Protein AF-0000000069286896 (afdb_homodimer)

Structure (mmCIF, N/CA/C/O backbone):
data_AF-0000000069286896-model_v1
#
loop_
_entity.id
_entity.type
_entity.pdbx_description
1 polymer 'RIIa domain-containing protein'
#
loop_
_atom_site.group_PDB
_atom_site.id
_atom_site.type_symbol
_atom_site.label_atom_id
_atom_site.label_alt_id
_atom_site.label_comp_id
_atom_site.label_asym_id
_atom_site.label_entity_id
_atom_site.label_seq_id
_atom_site.pdbx_PDB_ins_code
_atom_site.Cartn_x
_atom_site.Cartn_y
_atom_site.Cartn_z
_atom_site.occupancy
_atom_site.B_iso_or_equiv
_atom_site.auth_seq_id
_atom_site.auth_comp_id
_atom_site.auth_asym_id
_atom_site.auth_atom_id
_atom_site.pdbx_PDB_model_num
ATOM 1 N N . PRO A 1 1 ? 6.59 33.031 19.5 1 61.72 1 PRO A N 1
ATOM 2 C CA . PRO A 1 1 ? 5.75 32.25 18.562 1 61.72 1 PRO A CA 1
ATOM 3 C C . PRO A 1 1 ? 5.57 30.812 18.984 1 61.72 1 PRO A C 1
ATOM 5 O O . PRO A 1 1 ? 4.52 30.219 18.75 1 61.72 1 PRO A O 1
ATOM 8 N N . ALA A 1 2 ? 6.594 30.438 19.672 1 78.06 2 ALA A N 1
ATOM 9 C CA . ALA A 1 2 ? 6.57 29.062 20.188 1 78.06 2 ALA A CA 1
ATOM 10 C C . ALA A 1 2 ? 5.434 28.875 21.188 1 78.06 2 ALA A C 1
ATOM 12 O O . ALA A 1 2 ? 4.832 27.797 21.25 1 78.06 2 ALA A O 1
ATOM 13 N N . GLU A 1 3 ? 5.195 29.906 22.016 1 72 3 GLU A N 1
ATOM 14 C CA . GLU A 1 3 ? 4.113 29.844 23 1 72 3 GLU A CA 1
ATOM 15 C C . GLU A 1 3 ? 2.762 29.656 22.312 1 72 3 GLU A C 1
ATOM 17 O O . GLU A 1 3 ? 1.897 28.938 22.828 1 72 3 GLU A O 1
ATOM 22 N N . LEU A 1 4 ? 2.564 30.234 21.141 1 69.38 4 LEU A N 1
ATOM 23 C CA . LEU A 1 4 ? 1.341 30.094 20.359 1 69.38 4 LEU A CA 1
ATOM 24 C C . LEU A 1 4 ? 1.19 28.656 19.844 1 69.38 4 LEU A C 1
ATOM 26 O O . LEU A 1 4 ? 0.096 28.094 19.891 1 69.38 4 LEU A O 1
ATOM 30 N N . LEU A 1 5 ? 2.258 28.125 19.406 1 67 5 LEU A N 1
ATOM 31 C CA . LEU A 1 5 ? 2.246 26.719 18.969 1 67 5 LEU A CA 1
ATOM 32 C C . LEU A 1 5 ? 1.934 25.797 20.125 1 67 5 LEU A C 1
ATOM 34 O O . LEU A 1 5 ? 1.171 24.828 19.969 1 67 5 LEU A O 1
ATOM 38 N N . GLN A 1 6 ? 2.592 26.047 21.203 1 66.62 6 GLN A N 1
ATOM 39 C CA . GLN A 1 6 ? 2.326 25.297 22.422 1 66.62 6 GLN A CA 1
ATOM 40 C C . GLN A 1 6 ? 0.877 25.469 22.875 1 66.62 6 GLN A C 1
ATOM 42 O O . GLN A 1 6 ? 0.251 24.516 23.344 1 66.62 6 GLN A O 1
ATOM 47 N N . GLY A 1 7 ? 0.462 26.641 22.75 1 63.78 7 GLY A N 1
ATOM 48 C CA . GLY A 1 7 ? -0.925 26.938 23.078 1 63.78 7 GLY A CA 1
ATOM 49 C C . GLY A 1 7 ? -1.912 26.203 22.172 1 63.78 7 GLY A C 1
ATOM 50 O O . GLY A 1 7 ? -2.912 25.672 22.656 1 63.78 7 GLY A O 1
ATOM 51 N N . LEU A 1 8 ? -1.683 26.141 20.891 1 68.31 8 LEU A N 1
ATOM 52 C CA . LEU A 1 8 ? -2.51 25.438 19.922 1 68.31 8 LEU A CA 1
ATOM 53 C C . LEU A 1 8 ? -2.492 23.922 20.188 1 68.31 8 LEU A C 1
ATOM 55 O O . LEU A 1 8 ? -3.525 23.266 20.094 1 68.31 8 LEU A O 1
ATOM 59 N N . THR A 1 9 ? -1.324 23.484 20.531 1 67.94 9 THR A N 1
ATOM 60 C CA . THR A 1 9 ? -1.195 22.078 20.875 1 67.94 9 THR A CA 1
ATOM 61 C C . THR A 1 9 ? -1.904 21.766 22.188 1 67.94 9 THR A C 1
ATOM 63 O O . THR A 1 9 ? -2.518 20.703 22.344 1 67.94 9 THR A O 1
ATOM 66 N N . MET A 1 10 ? -1.695 22.719 23.062 1 68.56 10 MET A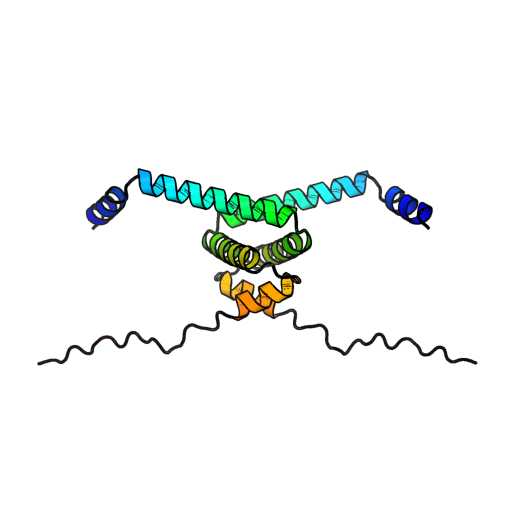 N 1
ATOM 67 C CA . MET A 1 10 ? -2.412 22.641 24.328 1 68.56 10 MET A CA 1
ATOM 68 C C . MET A 1 10 ? -3.91 22.844 24.125 1 68.56 10 MET A C 1
ATOM 70 O O . MET A 1 10 ? -4.723 22.312 24.875 1 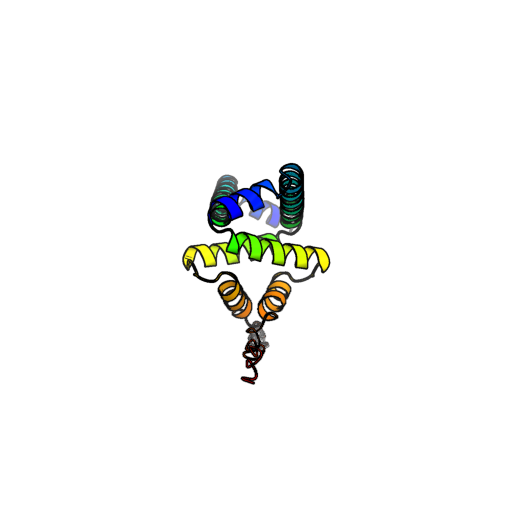68.56 10 MET A O 1
ATOM 74 N N . LEU A 1 11 ? -4.172 23.547 23.109 1 67 11 LEU A N 1
ATOM 75 C CA . LEU A 1 11 ? -5.582 23.75 22.812 1 67 11 LEU A CA 1
ATOM 76 C C . LEU A 1 11 ? -6.18 22.531 22.109 1 67 11 LEU A C 1
ATOM 78 O O . LEU A 1 11 ? -7.398 22.344 22.125 1 67 11 LEU A O 1
ATOM 82 N N . LYS A 1 12 ? -5.387 21.75 21.531 1 71.88 12 LYS A N 1
ATOM 83 C CA . LYS A 1 12 ? -5.98 20.5 21.078 1 71.88 12 LYS A CA 1
ATOM 84 C C . LYS A 1 12 ? -6.254 19.578 22.266 1 71.88 12 LYS A C 1
ATOM 86 O O . LYS A 1 12 ? -5.367 19.312 23.078 1 71.88 12 LYS A O 1
ATOM 91 N N . ASP A 1 13 ? -7.418 19.312 22.625 1 80.75 13 ASP A N 1
ATOM 92 C CA . ASP A 1 13 ? -7.867 18.422 23.688 1 80.75 13 ASP A CA 1
ATOM 93 C C . ASP A 1 13 ? -7.188 17.047 23.578 1 80.75 13 ASP A C 1
ATOM 95 O O . ASP A 1 13 ? -7.348 16.359 22.562 1 80.75 13 ASP A O 1
ATOM 99 N N . PRO A 1 14 ? -6.176 16.891 24.422 1 84.88 14 PRO A N 1
ATOM 100 C CA . PRO A 1 14 ? -5.512 15.586 24.422 1 84.88 14 PRO A CA 1
ATOM 101 C C . PRO A 1 14 ? -6.484 14.43 24.203 1 84.88 14 PRO A C 1
ATOM 103 O O . PRO A 1 14 ? -6.125 13.43 23.578 1 84.88 14 PRO A O 1
ATOM 106 N N . GLU A 1 15 ? -7.625 14.633 24.688 1 86.81 15 GLU A N 1
ATOM 107 C CA . GLU A 1 15 ? -8.648 13.602 24.5 1 86.81 15 GLU A CA 1
ATOM 108 C C . GLU A 1 15 ? -9.008 13.43 23.031 1 86.81 15 GLU A C 1
ATOM 110 O O . GLU A 1 15 ? -9.156 12.312 22.547 1 86.81 15 GLU A O 1
ATOM 115 N N . GLN A 1 16 ? -9.148 14.586 22.391 1 87.75 16 GLN A N 1
ATOM 116 C CA . GLN A 1 16 ? -9.484 14.547 20.969 1 87.75 16 GLN A CA 1
ATOM 117 C C . GLN A 1 16 ? -8.367 13.898 20.156 1 87.75 16 GLN A C 1
ATOM 119 O O . GLN A 1 16 ? -8.633 13.109 19.234 1 87.75 16 GLN A O 1
ATOM 124 N N . GLN A 1 17 ? -7.168 14.227 20.516 1 88.81 17 GLN A N 1
ATOM 125 C CA . GLN A 1 17 ? -6.02 13.641 19.828 1 88.81 17 GLN A CA 1
ATOM 126 C C . GLN A 1 17 ? -5.984 12.133 20 1 88.81 17 GLN A C 1
ATOM 128 O O . GLN A 1 17 ? -5.695 11.391 19.062 1 88.81 17 GLN A O 1
ATOM 133 N N . GLU A 1 18 ? -6.219 11.734 21.219 1 89.25 18 GLU A N 1
ATOM 134 C CA . GLU A 1 18 ? -6.266 10.305 21.5 1 89.25 18 GLU A CA 1
ATOM 135 C C . GLU A 1 18 ? -7.34 9.609 20.656 1 89.25 18 GLU A C 1
ATOM 137 O O . GLU A 1 18 ? -7.121 8.516 20.141 1 89.25 18 GLU A O 1
ATOM 142 N N . LYS A 1 19 ? -8.469 10.172 20.531 1 91.88 19 LYS A N 1
ATOM 143 C CA . LYS A 1 19 ? -9.562 9.625 19.734 1 91.88 19 LYS A CA 1
ATOM 144 C C . LYS A 1 19 ? -9.164 9.516 18.266 1 91.88 19 LYS A C 1
ATOM 146 O O . LYS A 1 19 ? -9.477 8.523 17.594 1 91.88 19 LYS A O 1
ATOM 151 N N . LEU A 1 20 ? -8.484 10.516 17.766 1 90.25 20 LEU A N 1
ATOM 152 C CA . LEU A 1 20 ? -8.039 10.508 16.391 1 90.25 20 LEU A CA 1
ATOM 153 C C . LEU A 1 20 ? -7.059 9.367 16.141 1 90.25 20 LEU A C 1
ATOM 155 O O . LEU A 1 20 ? -7.148 8.672 15.125 1 90.25 20 LEU A O 1
ATOM 159 N N . GLU A 1 21 ? -6.227 9.172 17.062 1 90.06 21 GLU A N 1
ATOM 160 C CA . GLU A 1 21 ? -5.234 8.102 16.953 1 90.06 21 GLU A CA 1
ATOM 161 C C . GLU A 1 21 ? -5.895 6.73 16.984 1 90.06 21 GLU A C 1
ATOM 163 O O . GLU A 1 21 ? -5.5 5.836 16.234 1 90.06 21 GLU A O 1
ATOM 168 N N . LEU A 1 22 ? -6.863 6.57 17.781 1 93.88 22 LEU A N 1
ATOM 169 C CA . LEU A 1 22 ? -7.613 5.32 17.859 1 93.88 22 LEU A CA 1
ATOM 170 C C . LEU A 1 22 ? -8.328 5.047 16.531 1 93.88 22 LEU A C 1
ATOM 172 O O . LEU A 1 22 ? -8.328 3.914 16.047 1 93.88 22 LEU A O 1
ATOM 176 N N . ARG A 1 23 ? -8.953 6.031 15.945 1 93.38 23 ARG A N 1
ATOM 177 C CA . ARG A 1 23 ? -9.633 5.898 14.664 1 93.38 23 ARG A CA 1
ATOM 178 C C . ARG A 1 23 ? -8.656 5.516 13.562 1 93.38 23 ARG A C 1
ATOM 180 O O . ARG A 1 23 ? -8.945 4.641 12.742 1 93.38 23 ARG A O 1
ATOM 187 N N . GLU A 1 24 ? -7.52 6.105 13.516 1 93.12 24 GLU A N 1
ATOM 188 C CA . GLU A 1 24 ? -6.492 5.781 12.539 1 93.12 24 GLU A CA 1
ATOM 189 C C . GLU A 1 24 ? -6.043 4.328 12.664 1 93.12 24 GLU A C 1
ATOM 191 O O . GLU A 1 24 ? -5.879 3.629 11.664 1 93.12 24 GLU A O 1
ATOM 196 N N . GLU A 1 25 ? -5.887 3.875 13.891 1 94.12 25 GLU A N 1
ATOM 197 C CA . GLU A 1 25 ? -5.488 2.494 14.148 1 94.12 25 GLU A CA 1
ATOM 198 C C . GLU A 1 25 ? -6.566 1.516 13.695 1 94.12 25 GLU A C 1
ATOM 200 O O . GLU A 1 25 ? -6.262 0.455 13.148 1 94.12 25 GLU A O 1
ATOM 205 N N . GLU A 1 26 ? -7.801 1.848 13.969 1 94.94 26 GLU A N 1
ATOM 206 C CA . GLU A 1 26 ? -8.922 1.03 13.523 1 94.94 26 GLU A CA 1
ATOM 207 C C . GLU A 1 26 ? -8.945 0.911 12 1 94.94 26 GLU A C 1
ATOM 209 O O . GLU A 1 26 ? -9.156 -0.179 11.461 1 94.94 26 GLU A O 1
ATOM 214 N N . LEU A 1 27 ? -8.758 2.029 11.383 1 94.81 27 LEU A N 1
ATOM 215 C CA . LEU A 1 27 ? -8.719 2.061 9.93 1 94.81 27 LEU A CA 1
ATOM 216 C C . LEU A 1 27 ? -7.57 1.215 9.391 1 94.81 27 LEU A C 1
ATOM 218 O O . LEU A 1 27 ? -7.746 0.446 8.445 1 94.81 27 LEU A O 1
ATOM 222 N N . ARG A 1 28 ? -6.406 1.334 9.984 1 94.19 28 ARG A N 1
ATOM 223 C CA . ARG A 1 28 ? -5.246 0.538 9.594 1 94.19 28 ARG A CA 1
ATOM 224 C C . ARG A 1 28 ? -5.535 -0.953 9.734 1 94.19 28 ARG A C 1
ATOM 226 O O . ARG A 1 28 ? -5.137 -1.751 8.883 1 94.19 28 ARG A O 1
ATOM 233 N N . GLN A 1 29 ? -6.176 -1.371 10.773 1 95.56 29 GLN A N 1
ATOM 234 C CA . GLN A 1 29 ? -6.547 -2.768 10.984 1 95.56 29 GLN A CA 1
ATOM 235 C C . GLN A 1 29 ? -7.512 -3.244 9.906 1 95.56 29 GLN A C 1
ATOM 237 O O . GLN A 1 29 ? -7.414 -4.379 9.43 1 95.56 29 GLN A O 1
ATOM 242 N N . GLU A 1 30 ? -8.461 -2.428 9.594 1 95.94 30 GLU A N 1
ATOM 243 C CA . GLU A 1 30 ? -9.383 -2.758 8.508 1 95.94 30 GLU A CA 1
ATOM 244 C C . GLU A 1 30 ? -8.641 -2.992 7.199 1 95.94 30 GLU A C 1
ATOM 246 O O . GLU A 1 30 ? -8.922 -3.959 6.484 1 95.94 30 GLU A O 1
ATOM 251 N N . HIS A 1 31 ? -7.656 -2.111 6.855 1 96.12 31 HIS A N 1
ATOM 252 C CA . HIS A 1 31 ? -6.832 -2.25 5.66 1 96.12 31 HIS A CA 1
ATOM 253 C C . HIS A 1 31 ? -6.059 -3.562 5.676 1 96.12 31 HIS A C 1
ATOM 255 O O . HIS A 1 31 ? -6.059 -4.297 4.684 1 96.12 31 HIS A O 1
ATOM 261 N N . THR A 1 32 ? -5.457 -3.891 6.809 1 95.38 32 THR A N 1
ATOM 262 C CA . THR A 1 32 ? -4.66 -5.102 6.941 1 95.38 32 THR A CA 1
ATOM 263 C C . THR A 1 32 ? -5.52 -6.344 6.734 1 95.38 32 THR A C 1
ATOM 265 O O . THR A 1 32 ? -5.145 -7.25 5.988 1 95.38 32 THR A O 1
ATOM 268 N N . THR A 1 33 ? -6.691 -6.383 7.363 1 96.56 33 THR A N 1
ATOM 269 C CA . THR A 1 33 ? -7.617 -7.504 7.223 1 96.56 33 THR A CA 1
ATOM 270 C C . THR A 1 33 ? -8.062 -7.656 5.77 1 96.56 33 THR A C 1
ATOM 272 O O . THR A 1 33 ? -8.109 -8.766 5.242 1 96.56 33 THR A O 1
ATOM 275 N N . TYR A 1 34 ? -8.383 -6.594 5.16 1 96.62 34 TYR A N 1
ATOM 276 C CA . TYR A 1 34 ? -8.812 -6.613 3.768 1 96.62 34 TYR A CA 1
ATOM 277 C C . TYR A 1 34 ? -7.707 -7.16 2.865 1 96.62 34 TYR A C 1
ATOM 279 O O . TYR A 1 34 ? -7.969 -7.988 1.989 1 96.62 34 TYR A O 1
ATOM 287 N N . LEU A 1 35 ? -6.477 -6.742 3.049 1 95.56 35 LEU A N 1
ATOM 288 C CA . LEU A 1 35 ? -5.34 -7.195 2.256 1 95.56 35 LEU A CA 1
ATOM 289 C C . LEU A 1 35 ? -5.121 -8.695 2.418 1 95.56 35 LEU A C 1
ATOM 291 O O . LEU A 1 35 ? -4.773 -9.383 1.457 1 95.56 35 LEU A O 1
ATOM 295 N N . GLU A 1 36 ? -5.355 -9.195 3.639 1 94.69 36 GLU A N 1
ATOM 296 C CA . GLU A 1 36 ? -5.223 -10.625 3.898 1 94.69 36 GLU A CA 1
ATOM 297 C C . GLU A 1 36 ? -6.25 -11.43 3.107 1 94.69 36 GLU A C 1
ATOM 299 O O . GLU A 1 36 ? -5.973 -12.555 2.688 1 94.69 36 GLU A O 1
ATOM 304 N N . GLN A 1 37 ? -7.387 -10.883 2.863 1 95.31 37 GLN A N 1
ATOM 305 C CA . GLN A 1 37 ? -8.477 -11.555 2.172 1 95.31 37 GLN A CA 1
ATOM 306 C C . GLN A 1 37 ? -8.359 -11.391 0.659 1 95.31 37 GLN A C 1
ATOM 308 O O . GLN A 1 37 ? -9.008 -12.109 -0.104 1 95.31 37 GLN A O 1
ATOM 313 N N . HIS A 1 38 ? -7.59 -10.547 0.185 1 95.38 38 HIS A N 1
ATOM 314 C CA . HIS A 1 38 ? -7.426 -10.219 -1.227 1 95.38 38 HIS A CA 1
ATOM 315 C C . HIS A 1 38 ? -5.957 -10.273 -1.64 1 95.38 38 HIS A C 1
ATOM 317 O O . HIS A 1 38 ? -5.305 -9.242 -1.775 1 95.38 38 HIS A O 1
ATOM 323 N N . PRO A 1 39 ? -5.457 -11.469 -1.905 1 94.75 39 PRO A N 1
ATOM 324 C CA . PRO A 1 39 ? -4.039 -11.664 -2.207 1 94.75 39 PRO A CA 1
ATOM 325 C C . PRO A 1 39 ? -3.598 -10.922 -3.467 1 94.75 39 PRO A C 1
ATOM 327 O O . PRO A 1 39 ? -2.438 -10.516 -3.574 1 94.75 39 PRO A O 1
ATOM 330 N N . GLU A 1 40 ? -4.473 -10.773 -4.375 1 94.12 40 GLU A N 1
ATOM 331 C CA . GLU A 1 40 ? -4.125 -10.023 -5.574 1 94.12 40 GLU A CA 1
ATOM 332 C C . GLU A 1 40 ? -3.764 -8.578 -5.234 1 94.12 40 GLU A C 1
ATOM 334 O O . GLU A 1 40 ? -2.768 -8.047 -5.73 1 94.12 40 GLU A O 1
ATOM 339 N N . LEU A 1 41 ? -4.551 -8.023 -4.465 1 97.06 41 LEU A N 1
ATOM 340 C CA . LEU A 1 41 ? -4.297 -6.652 -4.039 1 97.06 41 LEU A CA 1
ATOM 341 C C . LEU A 1 41 ? -3.035 -6.57 -3.182 1 97.06 41 LEU A C 1
ATOM 343 O O . LEU A 1 41 ? -2.225 -5.656 -3.348 1 97.06 41 LEU A O 1
ATOM 347 N N . ARG A 1 42 ? -2.896 -7.449 -2.273 1 95.75 42 ARG A N 1
ATOM 348 C CA . ARG A 1 42 ? -1.692 -7.523 -1.451 1 95.75 42 ARG A CA 1
ATOM 349 C C . ARG A 1 42 ? -0.443 -7.633 -2.318 1 95.75 42 ARG A C 1
ATOM 351 O O . ARG A 1 42 ? 0.572 -6.992 -2.037 1 95.75 42 ARG A O 1
ATOM 358 N N . GLN A 1 43 ? -0.53 -8.477 -3.348 1 95.06 43 GLN A N 1
ATOM 359 C CA . GLN A 1 43 ? 0.583 -8.641 -4.273 1 95.06 43 GLN A CA 1
ATOM 360 C C . GLN A 1 43 ? 0.882 -7.344 -5.012 1 95.06 43 GLN A C 1
ATOM 362 O O . GLN A 1 43 ? 2.043 -6.949 -5.141 1 95.06 43 GLN A O 1
ATOM 367 N N . VAL A 1 44 ? -0.098 -6.613 -5.477 1 95.56 44 VAL A N 1
ATOM 368 C CA . VAL A 1 44 ? 0.045 -5.344 -6.18 1 95.56 44 VAL A CA 1
ATOM 369 C C . VAL A 1 44 ? 0.761 -4.336 -5.281 1 95.56 44 VAL A C 1
ATOM 371 O O . VAL A 1 44 ? 1.72 -3.686 -5.703 1 95.56 44 VAL A O 1
ATOM 374 N N . LEU A 1 45 ? 0.33 -4.223 -4.035 1 97.25 45 LEU A N 1
ATOM 375 C CA . LEU A 1 45 ? 0.917 -3.277 -3.094 1 97.25 45 LEU A CA 1
ATOM 376 C C . LEU A 1 45 ? 2.35 -3.672 -2.75 1 97.25 45 LEU A C 1
ATOM 378 O O . LEU A 1 45 ? 3.227 -2.812 -2.645 1 97.25 45 LEU A O 1
ATOM 382 N N . ASN A 1 46 ? 2.561 -5 -2.572 1 95.69 46 ASN A N 1
ATOM 383 C CA . ASN A 1 46 ? 3.914 -5.469 -2.297 1 95.69 46 ASN A CA 1
ATOM 384 C C . ASN A 1 46 ? 4.859 -5.168 -3.455 1 95.69 46 ASN A C 1
ATOM 386 O O . ASN A 1 46 ? 5.98 -4.703 -3.24 1 95.69 46 ASN A O 1
ATOM 390 N N . ASP A 1 47 ? 4.434 -5.426 -4.668 1 95.44 47 ASP A N 1
ATOM 391 C CA . ASP A 1 47 ? 5.23 -5.129 -5.855 1 95.44 47 ASP A CA 1
ATOM 392 C C . ASP A 1 47 ? 5.527 -3.633 -5.953 1 95.44 47 ASP A C 1
ATOM 394 O O . ASP A 1 47 ? 6.668 -3.236 -6.207 1 95.44 47 ASP A O 1
ATOM 398 N N . PHE A 1 48 ? 4.605 -2.785 -5.734 1 96.62 48 PHE A N 1
ATOM 399 C CA . PHE A 1 48 ? 4.777 -1.337 -5.711 1 96.62 48 PHE A CA 1
ATOM 400 C C . PHE A 1 48 ? 5.797 -0.932 -4.652 1 96.62 48 PHE A C 1
ATOM 402 O O . PHE A 1 48 ? 6.742 -0.194 -4.941 1 96.62 48 PHE A O 1
ATOM 409 N N . MET A 1 49 ? 5.633 -1.39 -3.389 1 97.81 49 MET A N 1
ATOM 410 C CA . MET A 1 49 ? 6.535 -1.072 -2.287 1 97.81 49 MET A CA 1
ATOM 411 C C . MET A 1 49 ? 7.961 -1.513 -2.605 1 97.81 49 MET A C 1
ATOM 413 O O . MET A 1 49 ? 8.922 -0.821 -2.26 1 97.81 49 MET A O 1
ATOM 417 N N . SER A 1 50 ? 8.062 -2.742 -3.268 1 96.69 50 SER A N 1
ATOM 418 C CA . SER A 1 50 ? 9.375 -3.205 -3.699 1 96.69 50 SER A CA 1
ATOM 419 C C . SER A 1 50 ? 10.023 -2.215 -4.664 1 96.69 50 SER A C 1
ATOM 421 O O . SER A 1 50 ? 11.219 -1.917 -4.547 1 96.69 50 SER A O 1
ATOM 423 N N . SER A 1 51 ? 9.281 -1.667 -5.559 1 97.25 51 SER A N 1
ATOM 424 C CA . SER A 1 51 ? 9.781 -0.67 -6.5 1 97.25 51 SER A CA 1
ATOM 425 C C . SER A 1 51 ? 10.156 0.626 -5.785 1 97.25 51 SER A C 1
ATOM 427 O O . SER A 1 51 ? 11.188 1.229 -6.078 1 97.25 51 SER A O 1
ATOM 429 N N . VAL A 1 52 ? 9.398 1.082 -4.844 1 97.75 52 VAL A N 1
ATOM 430 C CA . VAL A 1 52 ? 9.664 2.277 -4.047 1 97.75 52 VAL A CA 1
ATOM 431 C C . VAL A 1 52 ? 10.977 2.111 -3.289 1 97.75 52 VAL A C 1
ATOM 433 O O . VAL A 1 52 ? 11.812 3.023 -3.27 1 97.75 52 VAL A O 1
ATOM 436 N N . LEU A 1 53 ? 11.164 0.953 -2.689 1 96.88 53 LEU A N 1
ATOM 437 C CA . LEU A 1 53 ? 12.359 0.683 -1.904 1 96.88 53 LEU A CA 1
ATOM 438 C C . LEU A 1 53 ? 13.602 0.656 -2.795 1 96.88 53 LEU A C 1
ATOM 440 O O . LEU A 1 53 ? 14.695 1.024 -2.359 1 96.88 53 LEU A O 1
ATOM 444 N N . LEU A 1 54 ? 13.398 0.239 -4.02 1 96.81 54 LEU A N 1
ATOM 445 C CA . LEU A 1 54 ? 14.492 0.18 -4.98 1 96.81 54 LEU A CA 1
ATOM 446 C C . LEU A 1 54 ? 14.867 1.577 -5.469 1 96.81 54 LEU A C 1
ATOM 448 O O . LEU A 1 54 ? 16.047 1.877 -5.676 1 96.81 54 LEU A O 1
ATOM 452 N N . HIS A 1 55 ? 13.922 2.391 -5.656 1 96.19 55 HIS A N 1
ATOM 453 C CA . HIS A 1 55 ? 14.117 3.678 -6.312 1 96.19 55 HIS A CA 1
ATOM 454 C C . HIS A 1 55 ? 14.133 4.816 -5.297 1 96.19 55 HIS A C 1
ATOM 456 O O . HIS A 1 55 ? 14.648 5.898 -5.582 1 96.19 55 HIS A O 1
ATOM 462 N N . ARG A 1 56 ? 13.578 4.66 -4.211 1 95.69 56 ARG A N 1
ATOM 463 C CA . ARG A 1 56 ? 13.484 5.652 -3.148 1 95.69 56 ARG A CA 1
ATOM 464 C C . ARG A 1 56 ? 13.055 7.008 -3.703 1 95.69 56 ARG A C 1
ATOM 466 O O . ARG A 1 56 ? 13.781 7.996 -3.574 1 95.69 56 ARG A O 1
ATOM 473 N N . PRO A 1 57 ? 11.883 7.133 -4.16 1 94.19 57 PRO A N 1
ATOM 474 C CA . PRO A 1 57 ? 11.398 8.383 -4.758 1 94.19 57 PRO A CA 1
ATOM 475 C C . PRO A 1 57 ? 11.125 9.469 -3.715 1 94.19 57 PRO A C 1
ATOM 477 O O . PRO A 1 57 ? 10.734 9.156 -2.586 1 94.19 57 PRO A O 1
ATOM 480 N N . GLU A 1 58 ? 11.273 10.75 -4.164 1 94.25 58 GLU A N 1
ATOM 481 C CA . GLU A 1 58 ? 11.008 11.883 -3.291 1 94.25 58 GLU A CA 1
ATOM 482 C C . GLU A 1 58 ? 9.508 12.117 -3.131 1 94.25 58 GLU A C 1
ATOM 484 O O . GLU A 1 58 ? 9.039 12.453 -2.041 1 94.25 58 GLU A O 1
ATOM 489 N N . GLN A 1 59 ? 8.75 11.945 -4.184 1 95 59 GLN A N 1
ATOM 490 C CA . GLN A 1 59 ? 7.309 12.148 -4.18 1 95 59 GLN A CA 1
ATOM 491 C C . GLN A 1 59 ? 6.566 10.836 -4.418 1 95 59 GLN A C 1
ATOM 493 O O . GLN A 1 59 ? 6.477 10.367 -5.559 1 95 59 GLN A O 1
ATOM 498 N N . ALA A 1 60 ? 5.992 10.398 -3.393 1 95.25 60 ALA A N 1
ATOM 499 C CA . ALA A 1 60 ? 5.402 9.062 -3.387 1 95.25 60 ALA A CA 1
ATOM 500 C C . ALA A 1 60 ? 4.219 8.984 -4.348 1 95.25 60 ALA A C 1
ATOM 502 O O . ALA A 1 60 ? 4.082 8.008 -5.09 1 95.25 60 ALA A O 1
ATOM 503 N N . PHE A 1 61 ? 3.441 9.992 -4.344 1 94.62 61 PHE A N 1
ATOM 504 C CA . PHE A 1 61 ? 2.25 9.969 -5.184 1 94.62 61 PHE A CA 1
ATOM 505 C C . PHE A 1 61 ? 2.629 9.992 -6.66 1 94.62 61 PHE A C 1
ATOM 507 O O . PHE A 1 61 ? 2.072 9.227 -7.457 1 94.62 61 PHE A O 1
ATOM 514 N N . ASP A 1 62 ? 3.523 10.859 -6.961 1 94.5 62 ASP A N 1
ATOM 515 C CA . ASP A 1 62 ? 3.992 10.93 -8.344 1 94.5 62 ASP A CA 1
ATOM 516 C C . ASP A 1 62 ? 4.629 9.609 -8.773 1 94.5 62 ASP A C 1
ATOM 518 O O . ASP A 1 62 ? 4.453 9.18 -9.914 1 94.5 62 ASP A O 1
ATOM 522 N N . PHE A 1 63 ? 5.352 9.062 -7.934 1 95.88 63 PHE A N 1
ATOM 523 C CA . PHE A 1 63 ? 5.969 7.777 -8.227 1 95.88 63 PHE A CA 1
ATOM 524 C C . PHE A 1 63 ? 4.906 6.711 -8.469 1 95.88 63 PHE A C 1
ATOM 526 O O . PHE A 1 63 ? 5.008 5.926 -9.414 1 95.88 63 PHE A O 1
ATOM 533 N N . ALA A 1 64 ? 3.891 6.668 -7.594 1 96.56 64 ALA A N 1
ATOM 534 C CA . ALA A 1 64 ? 2.791 5.719 -7.746 1 96.56 64 ALA A CA 1
ATOM 535 C C . ALA A 1 64 ? 2.09 5.902 -9.086 1 96.56 64 ALA A C 1
ATOM 537 O O . ALA A 1 64 ? 1.805 4.926 -9.781 1 96.56 64 ALA A O 1
ATOM 538 N N . ARG A 1 65 ? 1.919 7.105 -9.383 1 94.94 65 ARG A N 1
ATOM 539 C CA . ARG A 1 65 ? 1.279 7.418 -10.656 1 94.94 65 ARG A CA 1
ATOM 540 C C . ARG A 1 65 ? 2.084 6.855 -11.828 1 94.94 65 ARG A C 1
ATOM 542 O O . ARG A 1 65 ? 1.529 6.195 -12.711 1 94.94 65 ARG A O 1
ATOM 549 N N . ASP A 1 66 ? 3.318 7.133 -11.844 1 94.44 66 ASP A N 1
ATOM 550 C CA . ASP A 1 66 ? 4.188 6.645 -12.914 1 94.44 66 ASP A CA 1
ATOM 551 C C . ASP A 1 66 ? 4.262 5.121 -12.906 1 94.44 66 ASP A C 1
ATOM 553 O O . ASP A 1 66 ? 4.219 4.488 -13.961 1 94.44 66 ASP A O 1
ATOM 557 N N . TYR A 1 67 ? 4.402 4.562 -11.797 1 94.19 67 TYR A N 1
ATOM 558 C CA . TYR A 1 67 ? 4.52 3.119 -11.641 1 94.19 67 TYR A CA 1
ATOM 559 C C . TYR A 1 67 ? 3.281 2.41 -12.18 1 94.19 67 TYR A C 1
ATOM 561 O O . TYR A 1 67 ? 3.391 1.49 -12.992 1 94.19 67 TYR A O 1
ATOM 569 N N . PHE A 1 68 ? 2.152 2.789 -11.742 1 94.69 68 PHE A N 1
ATOM 570 C CA . PHE A 1 68 ? 0.92 2.117 -12.133 1 94.69 68 PHE A CA 1
ATOM 571 C C . PHE A 1 68 ? 0.514 2.521 -13.547 1 94.69 68 PHE A C 1
ATOM 573 O O . PHE A 1 68 ? -0.217 1.792 -14.219 1 94.69 68 PHE A O 1
ATOM 580 N N . GLY A 1 69 ? 0.965 3.666 -13.898 1 92.62 69 GLY A N 1
ATOM 581 C CA . GLY A 1 69 ? 0.667 4.148 -15.234 1 92.62 69 GLY A CA 1
ATOM 582 C C . GLY A 1 69 ? 1.514 3.49 -16.312 1 92.62 69 GLY A C 1
ATOM 583 O O . GLY A 1 69 ? 1.187 3.561 -17.5 1 92.62 69 GLY A O 1
ATOM 584 N N . ALA A 1 70 ? 2.646 3.018 -15.883 1 85.69 70 ALA A N 1
ATOM 585 C CA . ALA A 1 70 ? 3.605 2.459 -16.828 1 85.69 70 ALA A CA 1
ATOM 586 C C . ALA A 1 70 ? 3.037 1.223 -17.531 1 85.69 70 ALA A C 1
ATOM 588 O O . ALA A 1 70 ? 3.369 0.94 -18.672 1 85.69 70 ALA A O 1
ATOM 589 N N . PHE A 1 71 ? 2.479 0.261 -16.781 1 67.5 71 PHE A N 1
ATOM 590 C CA . PHE A 1 71 ? 2.059 -0.993 -17.391 1 67.5 71 PHE A CA 1
ATOM 591 C C . PHE A 1 71 ? 0.898 -0.765 -18.359 1 67.5 71 PHE A C 1
ATOM 593 O O . PHE A 1 71 ? -0.241 -0.567 -17.922 1 67.5 71 PHE A O 1
ATOM 600 N N . LYS A 1 72 ? 1.003 0.096 -19.266 1 56.88 72 LYS A N 1
ATOM 601 C CA . LYS A 1 72 ? 0.051 0.044 -20.359 1 56.88 72 LYS A CA 1
ATOM 602 C C . LYS A 1 72 ? -0.304 -1.397 -20.719 1 56.88 72 LYS A C 1
ATOM 604 O O . LYS A 1 72 ? 0.529 -2.297 -20.594 1 56.88 72 LYS A O 1
ATOM 609 N N . GLN A 1 73 ? -1.613 -1.676 -20.891 1 51.62 73 GLN A N 1
ATOM 610 C CA . GLN A 1 73 ? -2.232 -2.904 -21.375 1 51.62 73 GLN A CA 1
ATOM 611 C C . GLN A 1 73 ? -1.284 -3.674 -22.281 1 51.62 73 GLN A C 1
ATOM 613 O O . GLN A 1 73 ? -0.516 -3.074 -23.047 1 51.62 73 GLN A O 1
ATOM 618 N N . PRO A 1 74 ? -0.91 -4.93 -22.062 1 45.22 74 PRO A N 1
ATOM 619 C CA . PRO A 1 74 ? -0.398 -5.684 -23.203 1 45.22 74 PRO A CA 1
ATOM 620 C C . PRO A 1 74 ? -0.996 -5.219 -24.531 1 45.22 74 PRO A C 1
ATOM 622 O O . PRO A 1 74 ? -2.135 -4.746 -24.562 1 45.22 74 PRO A O 1
ATOM 625 N N . ALA A 1 75 ? -0.35 -4.844 -25.531 1 39.56 75 ALA A N 1
ATOM 626 C CA . ALA A 1 75 ? -0.806 -4.785 -26.922 1 39.56 75 ALA A CA 1
ATOM 627 C C . ALA A 1 75 ? -1.863 -5.848 -27.203 1 39.56 75 ALA A C 1
ATOM 629 O O . ALA A 1 75 ? -1.847 -6.922 -26.594 1 39.56 75 ALA A O 1
ATOM 630 N N . GLU A 1 76 ? -3.164 -5.727 -27.547 1 39.81 76 GLU A N 1
ATOM 631 C CA . GLU A 1 76 ? -3.859 -6.641 -28.438 1 39.81 76 GLU A CA 1
ATOM 632 C C . GLU A 1 76 ? -2.873 -7.527 -29.203 1 39.81 76 GLU A C 1
ATOM 634 O O . GLU A 1 76 ? -3.268 -8.289 -30.078 1 39.81 76 GLU A O 1
ATOM 639 N N . GLY A 1 77 ? -1.675 -7.094 -29.328 1 37.25 77 GLY A N 1
ATOM 640 C CA . GLY A 1 77 ? -0.858 -7.699 -30.375 1 37.25 77 GLY A CA 1
ATOM 641 C C . GLY A 1 77 ? -0.529 -9.156 -30.094 1 37.25 77 GLY A C 1
ATOM 642 O O . GLY A 1 77 ? -0.036 -9.859 -30.984 1 37.25 77 GLY A O 1
ATOM 643 N N . GLN A 1 78 ? -0.059 -9.5 -28.859 1 39.69 78 GLN A N 1
ATOM 644 C CA . GLN A 1 78 ? 0.562 -10.805 -29.047 1 39.69 78 GLN A CA 1
ATOM 645 C C . GLN A 1 78 ? -0.489 -11.906 -29.094 1 39.69 78 GLN A C 1
ATOM 647 O O . GLN A 1 78 ? -1.021 -12.312 -28.062 1 39.69 78 GLN A O 1
ATOM 652 N N . GLU A 1 79 ? -1.725 -11.672 -29.719 1 41.91 79 GLU A N 1
ATOM 653 C CA . GLU A 1 79 ? -2.43 -12.805 -30.312 1 41.91 79 GLU A CA 1
ATOM 654 C C . GLU A 1 79 ? -1.483 -13.977 -30.547 1 41.91 79 GLU A C 1
ATOM 656 O O . GLU A 1 79 ? -0.475 -13.836 -31.25 1 41.91 79 GLU A O 1
ATOM 661 N N . ALA A 1 80 ? -1.14 -14.75 -29.562 1 42.81 80 ALA A N 1
ATOM 662 C CA . ALA A 1 80 ? -0.516 -16.047 -29.781 1 42.81 80 ALA A CA 1
ATOM 663 C C . ALA A 1 80 ? -0.855 -16.578 -31.172 1 42.81 80 ALA A C 1
ATOM 665 O O . ALA A 1 80 ? -2.016 -16.875 -31.469 1 42.81 80 ALA A O 1
ATOM 666 N N . SER A 1 81 ? -0.319 -16.016 -32.281 1 43 81 SER A N 1
ATOM 667 C CA . SER A 1 81 ? -0.332 -16.734 -33.562 1 43 81 SER A CA 1
ATOM 668 C C . SER A 1 81 ? -0.132 -18.234 -33.344 1 43 81 SER A C 1
ATOM 670 O O . SER A 1 81 ? 0.929 -18.672 -32.906 1 43 81 SER A O 1
ATOM 672 N N . ALA A 1 82 ? -1.106 -18.906 -32.781 1 45.56 82 ALA A N 1
ATOM 673 C CA . ALA A 1 82 ? -1.088 -20.359 -32.875 1 45.56 82 ALA A CA 1
ATOM 674 C C . ALA A 1 82 ? -0.442 -20.828 -34.156 1 45.56 82 ALA A C 1
ATOM 676 O O . ALA A 1 82 ? -0.663 -20.219 -35.219 1 45.56 82 ALA A O 1
ATOM 677 N N . PRO A 1 83 ? 0.738 -21.391 -34.156 1 43.72 83 PRO A N 1
ATOM 678 C CA . PRO A 1 83 ? 1.203 -22.031 -35.406 1 43.72 83 PRO A CA 1
ATOM 679 C C . PRO A 1 83 ? 0.114 -22.844 -36.094 1 43.72 83 PRO A C 1
ATOM 681 O O . PRO A 1 83 ? -0.745 -23.422 -35.438 1 43.72 83 PRO A O 1
ATOM 684 N N . GLY A 1 84 ? -0.642 -22.266 -37.031 1 42.09 84 GLY A N 1
ATOM 685 C CA . GLY A 1 84 ? -1.438 -23.031 -37.969 1 42.09 84 GLY A CA 1
ATOM 686 C C . GLY A 1 84 ? -0.829 -24.375 -38.312 1 42.09 84 GLY A C 1
ATOM 687 O O . GLY A 1 84 ? 0.372 -24.484 -38.562 1 42.09 84 GLY A O 1
ATOM 688 N N . SER A 1 85 ? -1.171 -25.438 -37.594 1 44.78 85 SER A N 1
ATOM 689 C CA . SER A 1 85 ? -0.92 -26.812 -38 1 44.78 85 SER A CA 1
ATOM 690 C C . SER A 1 85 ? -1.074 -26.953 -39.531 1 44.78 85 SER A C 1
ATOM 692 O O . SER A 1 85 ? -2.109 -26.594 -40.094 1 44.78 85 SER A O 1
ATOM 694 N N . SER A 1 86 ? 0.077 -26.656 -40.344 1 42.03 86 SER A N 1
ATOM 695 C CA . SER A 1 86 ? 0.153 -27.219 -41.688 1 42.03 86 SER A CA 1
ATOM 696 C C . SER A 1 86 ? -0.358 -28.656 -41.719 1 42.03 86 SER A C 1
ATOM 698 O O . SER A 1 86 ? 0.208 -29.531 -41.062 1 42.03 86 SER A O 1
ATOM 700 N N . SER A 1 87 ? -1.66 -28.812 -41.719 1 41.34 87 SER A N 1
ATOM 701 C CA . SER A 1 87 ? -2.105 -30.094 -42.281 1 41.34 87 SER A CA 1
ATOM 702 C C . SER A 1 87 ? -1.361 -30.422 -43.562 1 41.34 87 SER A C 1
ATOM 704 O O . SER A 1 87 ? -1.393 -29.656 -44.531 1 41.34 87 SER A O 1
ATOM 706 N N . SER A 1 88 ? -0.245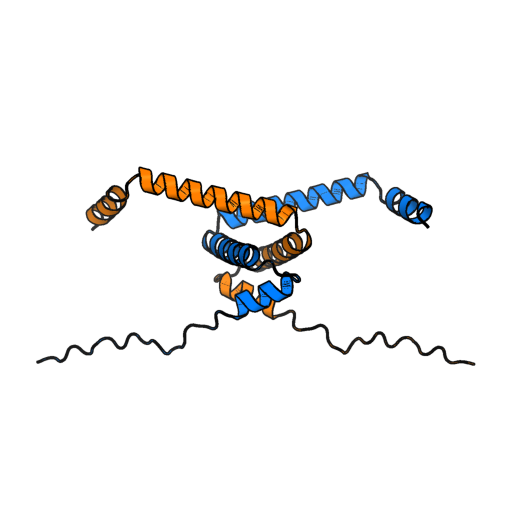 -31.266 -43.406 1 29.09 88 SER A N 1
ATOM 707 C CA . SER A 1 88 ? -0.09 -32.188 -44.531 1 29.09 88 SER A CA 1
ATOM 708 C C . SER A 1 88 ? -1.348 -33.031 -44.75 1 29.09 88 SER A C 1
ATOM 710 O O . SER A 1 88 ? -2.012 -33.406 -43.781 1 29.09 88 SER A O 1
ATOM 712 N N . PRO B 1 1 ? -5.57 -36.969 -12.758 1 61.62 1 PRO B N 1
ATOM 713 C CA . PRO B 1 1 ? -4.922 -35.656 -12.891 1 61.62 1 PRO B CA 1
ATOM 714 C C . PRO B 1 1 ? -4.602 -35.031 -11.539 1 61.62 1 PRO B C 1
ATOM 716 O O . PRO B 1 1 ? -3.588 -34.344 -11.398 1 61.62 1 PRO B O 1
ATOM 719 N N . ALA B 1 2 ? -5.473 -35.406 -10.672 1 76.5 2 ALA B N 1
ATOM 720 C CA . ALA B 1 2 ? -5.281 -34.906 -9.312 1 76.5 2 ALA B CA 1
ATOM 721 C C . ALA B 1 2 ? -3.986 -35.469 -8.711 1 76.5 2 ALA B C 1
ATOM 723 O O . ALA B 1 2 ? -3.324 -34.75 -7.93 1 76.5 2 ALA B O 1
ATOM 724 N N . GLU B 1 3 ? -3.688 -36.719 -9.016 1 70.75 3 GLU B N 1
ATOM 725 C CA . GLU B 1 3 ? -2.459 -37.344 -8.516 1 70.75 3 GLU B CA 1
ATOM 726 C C . GLU B 1 3 ? -1.228 -36.562 -9.008 1 70.75 3 GLU B C 1
ATOM 728 O O . GLU B 1 3 ? -0.25 -36.438 -8.266 1 70.75 3 GLU B O 1
ATOM 733 N N . LEU B 1 4 ? -1.246 -36.031 -10.203 1 68.56 4 LEU B N 1
ATOM 734 C CA . LEU B 1 4 ? -0.158 -35.25 -10.758 1 68.56 4 LEU B CA 1
ATOM 735 C C . LEU B 1 4 ? -0.007 -33.938 -10.008 1 68.56 4 LEU B C 1
ATOM 737 O O . LEU B 1 4 ? 1.112 -33.5 -9.719 1 68.56 4 LEU B O 1
ATOM 741 N N . LEU B 1 5 ? -1.096 -33.344 -9.703 1 66.31 5 LEU B N 1
ATOM 742 C CA . LEU B 1 5 ? -1.07 -32.125 -8.914 1 66.31 5 LEU B CA 1
ATOM 743 C C . LEU B 1 5 ? -0.519 -32.375 -7.52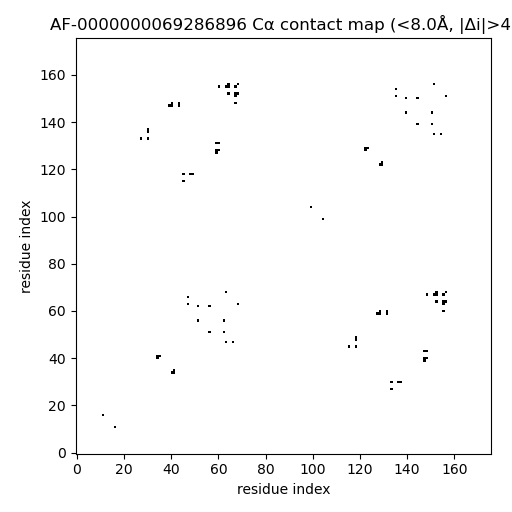 1 66.31 5 LEU B C 1
ATOM 745 O O . LEU B 1 5 ? 0.265 -31.578 -6.996 1 66.31 5 LEU B O 1
ATOM 749 N N . GLN B 1 6 ? -1.006 -33.438 -6.93 1 66 6 GLN B N 1
ATOM 750 C CA . GLN B 1 6 ? -0.497 -33.875 -5.633 1 66 6 GLN B CA 1
ATOM 751 C C . GLN B 1 6 ? 0.993 -34.188 -5.707 1 66 6 GLN B C 1
ATOM 753 O O . GLN B 1 6 ? 1.745 -33.875 -4.777 1 66 6 GLN B O 1
ATOM 758 N N . GLY B 1 7 ? 1.297 -34.781 -6.746 1 63.47 7 GLY B N 1
ATOM 759 C CA . GLY B 1 7 ? 2.697 -35.094 -6.98 1 63.47 7 GLY B CA 1
ATOM 760 C C . GLY B 1 7 ? 3.566 -33.844 -7.133 1 63.47 7 GLY B C 1
ATOM 761 O O . GLY B 1 7 ? 4.664 -33.781 -6.574 1 63.47 7 GLY B O 1
ATOM 762 N N . LEU B 1 8 ? 3.137 -32.844 -7.848 1 67.62 8 LEU B N 1
ATOM 763 C CA . LEU B 1 8 ? 3.838 -31.578 -8.031 1 67.62 8 LEU B CA 1
ATOM 764 C C . LEU B 1 8 ? 3.955 -30.828 -6.715 1 67.62 8 LEU B C 1
ATOM 766 O O . LEU B 1 8 ? 4.996 -30.234 -6.422 1 67.62 8 LEU B O 1
ATOM 770 N N . THR B 1 9 ? 2.887 -30.891 -5.988 1 67.62 9 THR B N 1
ATOM 771 C CA . THR B 1 9 ? 2.904 -30.266 -4.672 1 67.62 9 THR B CA 1
ATOM 772 C C . THR B 1 9 ? 3.834 -31.016 -3.725 1 67.62 9 THR B C 1
ATOM 774 O O . THR B 1 9 ? 4.523 -30.406 -2.906 1 67.62 9 THR B O 1
ATOM 777 N N . MET B 1 10 ? 3.697 -32.312 -3.885 1 68.12 10 MET B N 1
ATOM 778 C CA . MET B 1 10 ? 4.617 -33.188 -3.148 1 68.12 10 MET B CA 1
ATOM 779 C C . MET B 1 10 ? 6.043 -33.031 -3.67 1 68.12 10 MET B C 1
ATOM 781 O O . MET B 1 10 ? 7.004 -33.188 -2.918 1 68.12 10 MET B O 1
ATOM 785 N N . LEU B 1 11 ? 6.074 -32.688 -4.879 1 66.06 11 LEU B N 1
ATOM 786 C CA . LEU B 1 11 ? 7.398 -32.469 -5.445 1 66.06 11 LEU B CA 1
ATOM 787 C C . LEU B 1 11 ? 7.961 -31.109 -5.023 1 66.06 11 LEU B C 1
ATOM 789 O O . LEU B 1 11 ? 9.172 -30.891 -5.094 1 66.06 11 LEU B O 1
ATOM 793 N N . LYS B 1 12 ? 7.145 -30.219 -4.676 1 71.38 12 LYS B N 1
ATOM 794 C CA . LYS B 1 12 ? 7.758 -29.047 -4.062 1 71.38 12 LYS B CA 1
ATOM 795 C C . LYS B 1 12 ? 8.305 -29.359 -2.678 1 71.38 12 LYS B C 1
ATOM 797 O O . LYS B 1 12 ? 7.586 -29.891 -1.827 1 71.38 12 LYS B O 1
ATOM 802 N N . ASP B 1 13 ? 9.523 -29.406 -2.475 1 80.56 13 ASP B N 1
ATOM 803 C CA . ASP B 1 13 ? 10.227 -29.625 -1.215 1 80.56 13 ASP B CA 1
ATOM 804 C C . ASP B 1 13 ? 9.664 -28.734 -0.106 1 80.56 13 ASP B C 1
ATOM 806 O O . ASP B 1 13 ? 9.688 -27.516 -0.211 1 80.56 13 ASP B O 1
ATOM 810 N N . PRO B 1 14 ? 8.836 -29.391 0.724 1 84.69 14 PRO B N 1
ATOM 811 C CA . PRO B 1 14 ? 8.305 -28.609 1.85 1 84.69 14 PRO B CA 1
ATOM 812 C C . PRO B 1 14 ? 9.32 -27.625 2.422 1 84.69 14 PRO B C 1
ATOM 814 O O . PRO B 1 14 ? 8.945 -26.547 2.883 1 84.69 14 PRO B O 1
ATOM 817 N N . GLU B 1 15 ? 10.516 -28.031 2.354 1 86.44 15 GLU B N 1
ATOM 818 C CA . GLU B 1 15 ? 11.57 -27.156 2.848 1 86.44 15 GLU B CA 1
ATOM 819 C C . GLU B 1 15 ? 11.672 -25.891 2.01 1 86.44 15 GLU B C 1
ATOM 821 O O . GLU B 1 15 ? 11.828 -24.781 2.551 1 86.44 15 GLU B O 1
ATOM 826 N N . GLN B 1 16 ? 11.562 -26.109 0.707 1 87.5 16 GLN B N 1
ATOM 827 C CA . GLN B 1 16 ? 11.633 -24.953 -0.189 1 87.5 16 GLN B CA 1
ATOM 828 C C . GLN B 1 16 ? 10.453 -24.016 0.019 1 87.5 16 GLN B C 1
ATOM 830 O O . GLN B 1 16 ? 10.617 -22.797 0.019 1 87.5 16 GLN B O 1
ATOM 835 N N . GLN B 1 17 ? 9.328 -24.609 0.211 1 88.75 17 GLN B N 1
ATOM 836 C CA . GLN B 1 17 ? 8.133 -23.812 0.456 1 88.75 17 GLN B CA 1
ATOM 837 C C . GLN B 1 17 ? 8.266 -23 1.741 1 88.75 17 GLN B C 1
ATOM 839 O O . GLN B 1 17 ? 7.875 -21.828 1.788 1 88.75 17 GLN B O 1
ATOM 844 N N . GLU B 1 18 ? 8.75 -23.656 2.729 1 89.25 18 GLU B N 1
ATOM 845 C CA . GLU B 1 18 ? 8.977 -22.953 3.992 1 89.25 18 GLU B CA 1
ATOM 846 C C . GLU B 1 18 ? 9.938 -21.781 3.814 1 89.25 18 GLU B C 1
ATOM 848 O O . GLU B 1 18 ? 9.727 -20.703 4.379 1 89.25 18 GLU B O 1
ATOM 853 N N . LYS B 1 19 ? 10.953 -21.953 3.1 1 91.75 19 LYS B N 1
ATOM 854 C CA . LYS B 1 19 ? 11.922 -20.891 2.83 1 91.75 19 LYS B CA 1
ATOM 855 C C . LYS B 1 19 ? 11.281 -19.719 2.088 1 91.75 19 LYS B C 1
ATOM 857 O O . LYS B 1 19 ? 11.555 -18.562 2.393 1 91.75 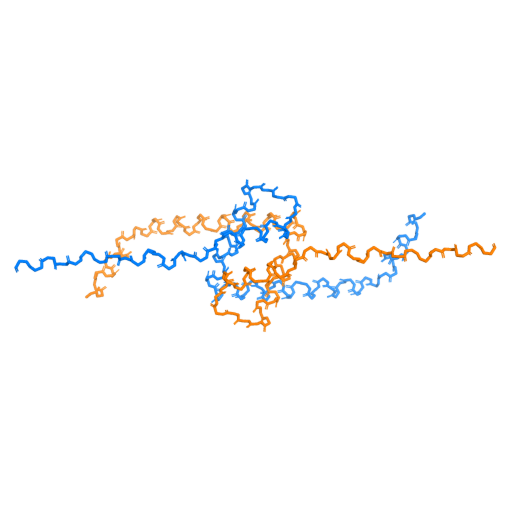19 LYS B O 1
ATOM 862 N N . LEU B 1 20 ? 10.438 -20.047 1.149 1 89.88 20 LEU B N 1
ATOM 863 C CA . LEU B 1 20 ? 9.75 -19.016 0.392 1 89.88 20 LEU B CA 1
ATOM 864 C C . LEU B 1 20 ? 8.844 -18.188 1.301 1 89.88 20 LEU B C 1
ATOM 866 O O . LEU B 1 20 ? 8.82 -16.953 1.196 1 89.88 20 LEU B O 1
ATOM 870 N N . GLU B 1 21 ? 8.219 -18.828 2.178 1 89.75 21 GLU B N 1
ATOM 871 C CA . GLU B 1 21 ? 7.324 -18.156 3.119 1 89.75 21 GLU B CA 1
ATOM 872 C C . GLU B 1 21 ? 8.102 -17.25 4.062 1 89.75 21 GLU B C 1
ATOM 874 O O . GLU B 1 21 ? 7.66 -16.141 4.363 1 89.75 21 GLU B O 1
ATOM 879 N N . LEU B 1 22 ? 9.219 -17.703 4.484 1 93.69 22 LEU B N 1
ATOM 880 C CA . LEU B 1 22 ? 10.078 -16.891 5.344 1 93.69 22 LEU B CA 1
ATOM 881 C C . LEU B 1 22 ? 10.57 -15.648 4.617 1 93.69 22 LEU B C 1
ATOM 883 O O . LEU B 1 22 ? 10.586 -14.555 5.188 1 93.69 22 LEU B O 1
ATOM 887 N N . ARG B 1 23 ? 10.969 -15.766 3.391 1 93.12 23 ARG B N 1
ATOM 888 C CA . ARG B 1 23 ? 11.414 -14.641 2.582 1 93.12 23 ARG B CA 1
ATOM 889 C C . ARG B 1 23 ? 10.289 -13.633 2.379 1 93.12 23 ARG B C 1
ATOM 891 O O . ARG B 1 23 ? 10.5 -12.422 2.5 1 93.12 23 ARG B O 1
ATOM 898 N N . GLU B 1 24 ? 9.109 -14.07 2.107 1 92.81 24 GLU B N 1
ATOM 899 C CA . GLU B 1 24 ? 7.953 -13.195 1.948 1 92.81 24 GLU B CA 1
ATOM 900 C C . GLU B 1 24 ? 7.672 -12.414 3.229 1 92.81 24 GLU B C 1
ATOM 902 O O . GLU B 1 24 ? 7.387 -11.219 3.182 1 92.81 24 GLU B O 1
ATOM 907 N N . GLU B 1 25 ? 7.793 -13.07 4.367 1 94.06 25 GLU B N 1
ATOM 908 C CA . GLU B 1 25 ? 7.574 -12.43 5.656 1 94.06 25 GLU B CA 1
ATOM 909 C C . GLU B 1 25 ? 8.641 -11.367 5.93 1 94.06 25 GLU B C 1
ATOM 911 O O . GLU B 1 25 ? 8.336 -10.305 6.473 1 94.06 25 GLU B O 1
ATOM 916 N N . GLU B 1 26 ? 9.859 -11.688 5.617 1 94.81 26 GLU B N 1
ATOM 917 C CA . GLU B 1 26 ? 10.953 -10.734 5.758 1 94.81 26 GLU B CA 1
ATOM 918 C C . GLU B 1 26 ? 10.711 -9.484 4.91 1 94.81 26 GLU B C 1
ATOM 920 O O . GLU B 1 26 ? 10.898 -8.367 5.379 1 94.81 26 GLU B O 1
ATOM 925 N N . LEU B 1 27 ? 10.305 -9.742 3.705 1 94.5 27 LEU B N 1
ATOM 926 C CA . LEU B 1 27 ? 10 -8.648 2.793 1 94.5 27 LEU B CA 1
ATOM 927 C C . LEU B 1 27 ? 8.852 -7.797 3.33 1 94.5 27 LEU B C 1
ATOM 929 O O . LEU B 1 27 ? 8.914 -6.566 3.305 1 94.5 27 LEU B O 1
ATOM 933 N N . ARG B 1 28 ? 7.812 -8.422 3.818 1 94.06 28 ARG B N 1
ATOM 934 C CA . ARG B 1 28 ? 6.676 -7.715 4.402 1 94.06 28 ARG B CA 1
ATOM 935 C C . ARG B 1 28 ? 7.117 -6.852 5.582 1 94.06 28 ARG B C 1
ATOM 937 O O . ARG B 1 28 ? 6.645 -5.727 5.746 1 94.06 28 ARG B O 1
ATOM 944 N N . GLN B 1 29 ? 7.977 -7.332 6.422 1 95.44 29 GLN B N 1
ATOM 945 C CA . GLN B 1 29 ? 8.5 -6.578 7.551 1 95.44 29 GLN B CA 1
ATOM 946 C C . GLN B 1 29 ? 9.297 -5.363 7.078 1 95.44 29 GLN B C 1
ATOM 948 O O . GLN B 1 29 ? 9.211 -4.289 7.676 1 95.44 29 GLN B O 1
ATOM 953 N N . GLU B 1 30 ? 10.094 -5.555 6.078 1 95.81 30 GLU B N 1
ATOM 954 C CA . GLU B 1 30 ? 10.828 -4.438 5.5 1 95.81 30 GLU B CA 1
ATOM 955 C C . GLU B 1 30 ? 9.875 -3.346 5.008 1 95.81 30 GLU B C 1
ATOM 957 O O . GLU B 1 30 ? 10.102 -2.16 5.262 1 95.81 30 GLU B O 1
ATOM 962 N N . HIS B 1 31 ? 8.773 -3.734 4.301 1 96 31 HIS B N 1
ATOM 963 C CA . HIS B 1 31 ? 7.758 -2.799 3.824 1 96 31 HIS B CA 1
ATOM 964 C C . HIS B 1 31 ? 7.121 -2.041 4.984 1 96 31 HIS B C 1
ATOM 966 O O . HIS B 1 31 ? 7.004 -0.815 4.941 1 96 31 HIS B O 1
ATOM 972 N N . THR B 1 32 ? 6.762 -2.748 6.043 1 95.38 32 THR B N 1
ATOM 973 C CA . THR B 1 32 ? 6.113 -2.146 7.203 1 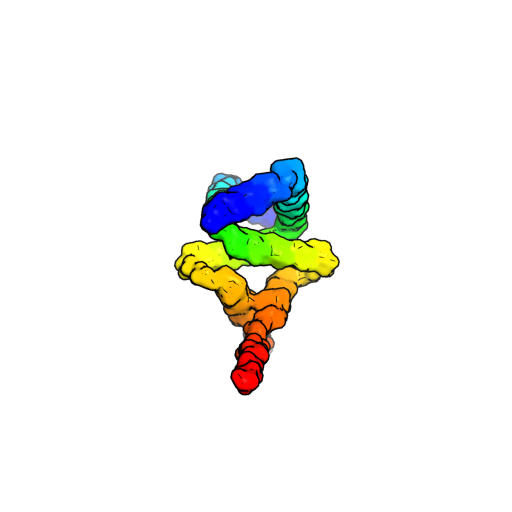95.38 32 THR B CA 1
ATOM 974 C C . THR B 1 32 ? 7.031 -1.124 7.867 1 95.38 32 THR B C 1
ATOM 976 O O . THR B 1 32 ? 6.605 -0.008 8.172 1 95.38 32 THR B O 1
ATOM 979 N N . THR B 1 33 ? 8.297 -1.474 8.078 1 96.56 33 THR B N 1
ATOM 980 C CA . THR B 1 33 ? 9.273 -0.573 8.68 1 96.56 33 THR B CA 1
ATOM 981 C C . THR B 1 33 ? 9.461 0.674 7.816 1 96.56 33 THR B C 1
ATOM 983 O O . THR B 1 33 ? 9.5 1.791 8.336 1 96.56 33 THR B O 1
ATOM 986 N N . TYR B 1 34 ? 9.578 0.493 6.562 1 96.62 34 TYR B N 1
ATOM 987 C CA . TYR B 1 34 ? 9.742 1.612 5.645 1 96.62 34 TYR B CA 1
ATOM 988 C C . TYR B 1 34 ? 8.547 2.553 5.707 1 96.62 34 TYR B C 1
ATOM 990 O O . TYR B 1 34 ? 8.711 3.775 5.758 1 96.62 34 TYR B O 1
ATOM 998 N N . LEU B 1 35 ? 7.332 2.031 5.73 1 95.5 35 LEU B N 1
ATOM 999 C CA . LEU B 1 35 ? 6.109 2.826 5.793 1 95.5 35 LEU B CA 1
ATOM 1000 C C . LEU B 1 35 ? 6.055 3.639 7.082 1 95.5 35 LEU B C 1
ATOM 1002 O O . LEU B 1 35 ? 5.594 4.781 7.082 1 95.5 35 LEU B O 1
ATOM 1006 N N . GLU B 1 36 ? 6.551 3.057 8.172 1 94.69 36 GLU B N 1
ATOM 1007 C CA . GLU B 1 36 ? 6.586 3.758 9.453 1 94.69 36 GLU B CA 1
ATOM 1008 C C . GLU B 1 36 ? 7.52 4.961 9.398 1 94.69 36 GLU B C 1
ATOM 1010 O O . GLU B 1 36 ? 7.27 5.98 10.047 1 94.69 36 GLU B O 1
ATOM 1015 N N . GLN B 1 37 ? 8.539 4.898 8.617 1 95.44 37 GLN B N 1
ATOM 1016 C CA . GLN B 1 37 ? 9.539 5.953 8.508 1 95.44 37 GLN B CA 1
ATOM 1017 C C . GLN B 1 37 ? 9.133 6.992 7.469 1 95.44 37 GLN B C 1
ATOM 1019 O O . GLN B 1 37 ? 9.688 8.094 7.434 1 95.44 37 GLN B O 1
ATOM 1024 N N . HIS B 1 38 ? 8.227 6.754 6.668 1 95.31 38 HIS B N 1
ATOM 1025 C CA . HIS B 1 38 ? 7.785 7.613 5.574 1 95.31 38 HIS B CA 1
ATOM 1026 C C . HIS B 1 38 ? 6.277 7.84 5.629 1 95.31 38 HIS B C 1
ATOM 1028 O O . HIS B 1 38 ? 5.523 7.223 4.871 1 95.31 38 HIS B O 1
ATOM 1034 N N . PRO B 1 39 ? 5.84 8.766 6.473 1 94.69 39 PRO B N 1
ATOM 1035 C CA . PRO B 1 39 ? 4.41 8.992 6.688 1 94.69 39 PRO B CA 1
ATOM 1036 C C . PRO B 1 39 ? 3.689 9.453 5.418 1 94.69 39 PRO B C 1
ATOM 1038 O O . PRO B 1 39 ? 2.5 9.172 5.246 1 94.69 39 PRO B O 1
ATOM 1041 N N . GLU B 1 40 ? 4.367 10.133 4.594 1 94.06 40 GLU B N 1
ATOM 1042 C CA . GLU B 1 40 ? 3.752 10.547 3.338 1 94.06 40 GLU B CA 1
ATOM 1043 C C . GLU B 1 40 ? 3.34 9.336 2.502 1 94.06 40 GLU B C 1
ATOM 1045 O O . GLU B 1 40 ? 2.229 9.297 1.967 1 94.06 40 GLU B O 1
ATOM 1050 N N . LEU B 1 41 ? 4.203 8.453 2.412 1 97.06 41 LEU B N 1
ATOM 1051 C CA . LEU B 1 41 ? 3.914 7.23 1.667 1 97.06 41 LEU B CA 1
ATOM 1052 C C . LEU B 1 41 ? 2.824 6.418 2.355 1 97.06 41 LEU B C 1
ATOM 1054 O O . LEU B 1 41 ? 1.92 5.902 1.695 1 97.06 41 LEU B O 1
ATOM 1058 N N . ARG B 1 42 ? 2.918 6.254 3.621 1 95.81 42 ARG B N 1
ATOM 1059 C CA . ARG B 1 42 ? 1.889 5.566 4.395 1 95.81 42 ARG B CA 1
ATOM 1060 C C . ARG B 1 42 ? 0.52 6.199 4.168 1 95.81 42 ARG B C 1
ATOM 1062 O O . ARG B 1 42 ? -0.48 5.492 4.027 1 95.81 42 ARG B O 1
ATOM 1069 N N . GLN B 1 43 ? 0.488 7.535 4.18 1 95 43 GLN B N 1
ATOM 1070 C CA . GLN B 1 43 ? -0.756 8.258 3.936 1 95 43 GLN B CA 1
ATOM 1071 C C . GLN B 1 43 ? -1.289 7.98 2.533 1 95 43 GLN B C 1
ATOM 1073 O O . GLN B 1 43 ? -2.482 7.73 2.355 1 95 43 GLN B O 1
ATOM 1078 N N . VAL B 1 44 ? -0.465 7.949 1.506 1 95.62 44 VAL B N 1
ATOM 1079 C CA . VAL B 1 44 ? -0.836 7.672 0.123 1 95.62 44 VAL B CA 1
ATOM 1080 C C . VAL B 1 44 ? -1.461 6.281 0.025 1 95.62 44 VAL B C 1
ATOM 1082 O O . VAL B 1 44 ? -2.531 6.117 -0.566 1 95.62 44 VAL B O 1
ATOM 1085 N N . LEU B 1 45 ? -0.824 5.301 0.622 1 97.31 45 LEU B N 1
ATOM 1086 C CA . LEU B 1 45 ? -1.312 3.928 0.578 1 97.31 45 LEU B CA 1
ATOM 1087 C C . LEU B 1 45 ? -2.625 3.793 1.344 1 97.31 45 LEU B C 1
ATOM 1089 O O . LEU B 1 45 ? -3.539 3.094 0.899 1 97.31 45 LEU B O 1
ATOM 1093 N N . ASN B 1 46 ? -2.695 4.473 2.521 1 95.94 46 ASN B N 1
ATOM 1094 C CA . ASN B 1 46 ? -3.934 4.445 3.293 1 95.94 46 ASN B CA 1
ATOM 1095 C C . ASN B 1 46 ? -5.094 5.062 2.518 1 95.94 46 ASN B C 1
ATOM 1097 O O . ASN B 1 46 ? -6.195 4.512 2.49 1 95.94 46 ASN B O 1
ATOM 1101 N N . ASP B 1 47 ? -4.871 6.199 1.896 1 95.5 47 ASP B N 1
ATOM 1102 C CA . ASP B 1 47 ? -5.887 6.855 1.078 1 95.5 47 ASP B CA 1
ATOM 1103 C C . ASP B 1 47 ? -6.316 5.961 -0.083 1 95.5 47 ASP B C 1
ATOM 1105 O O . ASP B 1 47 ? -7.512 5.812 -0.35 1 95.5 47 ASP B O 1
ATOM 1109 N N . PHE B 1 48 ? -5.438 5.328 -0.778 1 96.62 48 PHE B N 1
ATOM 1110 C CA . PHE B 1 48 ? -5.723 4.379 -1.848 1 96.62 48 PHE B CA 1
ATOM 1111 C C . PHE B 1 48 ? -6.566 3.221 -1.333 1 96.62 48 PHE B C 1
ATOM 1113 O O . PHE B 1 48 ? -7.609 2.898 -1.91 1 96.62 48 PHE B O 1
ATOM 1120 N N . MET B 1 49 ? -6.152 2.551 -0.233 1 97.81 49 MET B N 1
ATOM 1121 C CA . MET B 1 49 ? -6.871 1.427 0.361 1 97.81 49 MET B CA 1
ATOM 1122 C C . MET B 1 49 ? -8.289 1.832 0.75 1 97.81 49 MET B C 1
ATOM 1124 O O . MET B 1 49 ? -9.227 1.049 0.597 1 97.81 49 MET B O 1
ATOM 1128 N N . SER B 1 50 ? -8.414 3.105 1.322 1 96.75 50 SER B N 1
ATOM 1129 C CA . SER B 1 50 ? -9.742 3.619 1.643 1 96.75 50 SER B CA 1
ATOM 1130 C C . SER B 1 50 ? -10.625 3.682 0.401 1 96.75 50 SER B C 1
ATOM 1132 O O . SER B 1 50 ? -11.797 3.307 0.448 1 96.75 50 SER B O 1
ATOM 1134 N N . SER B 1 51 ? -10.094 4.094 -0.702 1 97.19 51 SER B N 1
ATOM 1135 C CA . SER B 1 51 ? -10.828 4.145 -1.961 1 97.19 51 SER B CA 1
ATOM 1136 C C . SER B 1 51 ? -11.172 2.744 -2.457 1 97.19 51 SER B C 1
ATOM 1138 O O . SER B 1 51 ? -12.289 2.502 -2.922 1 97.19 51 SER B O 1
ATOM 1140 N N . VAL B 1 52 ? -10.305 1.787 -2.359 1 97.75 52 VAL B N 1
ATOM 1141 C CA . VAL B 1 52 ? -10.531 0.397 -2.744 1 97.75 52 VAL B CA 1
ATOM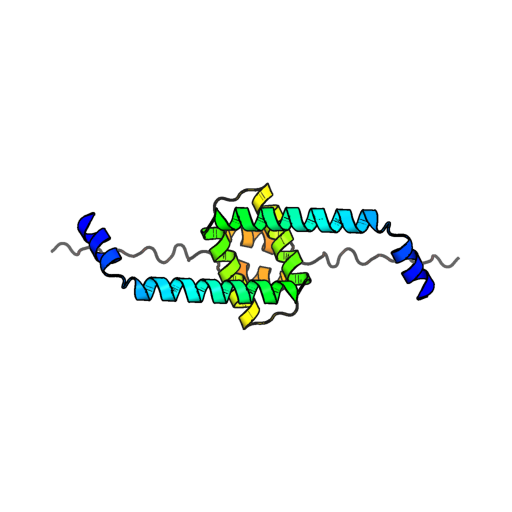 1142 C C . VAL B 1 52 ? -11.672 -0.19 -1.924 1 97.75 52 VAL B C 1
ATOM 1144 O O . VAL B 1 52 ? -12.562 -0.854 -2.469 1 97.75 52 VAL B O 1
ATOM 1147 N N . LEU B 1 53 ? -11.664 0.08 -0.634 1 96.88 53 LEU B N 1
ATOM 1148 C CA . LEU B 1 53 ? -12.688 -0.451 0.263 1 96.88 53 LEU B CA 1
ATOM 1149 C C . LEU B 1 53 ? -14.055 0.146 -0.053 1 96.88 53 LEU B C 1
ATOM 1151 O O . LEU B 1 53 ? -15.078 -0.517 0.116 1 96.88 53 LEU B O 1
ATOM 1155 N N . LEU B 1 54 ? -14.039 1.359 -0.522 1 96.81 54 LEU B N 1
ATOM 1156 C CA . LEU B 1 54 ? -15.273 2.039 -0.885 1 96.81 54 LEU B CA 1
ATOM 1157 C C . LEU B 1 54 ? -15.828 1.498 -2.197 1 96.81 54 LEU B C 1
ATOM 1159 O O . LEU B 1 54 ? -17.047 1.365 -2.355 1 96.81 54 LEU B O 1
ATOM 1163 N N . HIS B 1 55 ? -14.992 1.202 -3.102 1 96.25 55 HIS B N 1
ATOM 1164 C CA . HIS B 1 55 ? -15.406 0.872 -4.461 1 96.25 55 HIS B CA 1
ATOM 1165 C C . HIS B 1 55 ? -15.336 -0.632 -4.707 1 96.25 55 HIS B C 1
ATOM 1167 O O . HIS B 1 55 ? -15.969 -1.144 -5.633 1 96.25 55 HIS B O 1
ATOM 1173 N N . ARG B 1 56 ? -14.602 -1.312 -4.008 1 95.69 56 ARG B N 1
ATOM 1174 C CA . ARG B 1 56 ? -14.398 -2.752 -4.133 1 95.69 56 ARG B CA 1
ATOM 1175 C C . ARG B 1 56 ? -14.188 -3.15 -5.59 1 95.69 56 ARG B C 1
ATOM 1177 O O . ARG B 1 56 ? -14.961 -3.939 -6.141 1 95.69 56 ARG B O 1
ATOM 1184 N N . PRO B 1 57 ? -13.117 -2.771 -6.172 1 94.19 57 PRO B N 1
ATOM 1185 C CA . PRO B 1 57 ? -12.859 -3.066 -7.582 1 94.19 57 PRO B CA 1
ATOM 1186 C C . PRO B 1 57 ? -12.5 -4.531 -7.82 1 94.19 57 PRO B C 1
ATOM 1188 O O . PRO B 1 57 ? -11.891 -5.168 -6.961 1 94.19 57 PRO B O 1
ATOM 1191 N N . GLU B 1 58 ? -12.828 -5.016 -9.047 1 94.31 58 GLU B N 1
ATOM 1192 C CA . GLU B 1 58 ? -12.508 -6.387 -9.438 1 94.31 58 GLU B CA 1
ATOM 1193 C C . GLU B 1 58 ? -11.031 -6.531 -9.781 1 94.31 58 GLU B C 1
ATOM 1195 O O . GLU B 1 58 ? -10.406 -7.547 -9.453 1 94.31 58 GLU B O 1
ATOM 1200 N N . GLN B 1 59 ? -10.461 -5.547 -10.422 1 95.12 59 GLN B N 1
ATOM 1201 C CA . GLN B 1 59 ? -9.055 -5.559 -10.828 1 95.12 59 GLN B CA 1
ATOM 1202 C C . GLN B 1 59 ? -8.266 -4.48 -10.094 1 95.12 59 GLN B C 1
ATOM 1204 O O . GLN B 1 59 ? -8.336 -3.301 -10.445 1 95.12 59 GLN B O 1
ATOM 1209 N N . ALA B 1 60 ? -7.484 -4.934 -9.234 1 95.31 60 ALA B N 1
ATOM 1210 C CA . ALA B 1 60 ? -6.797 -4.043 -8.305 1 95.31 60 ALA B CA 1
ATOM 1211 C C . ALA B 1 60 ? -5.793 -3.158 -9.031 1 95.31 60 ALA B C 1
ATOM 1213 O O . ALA B 1 60 ? -5.707 -1.957 -8.766 1 95.31 60 ALA B O 1
ATOM 1214 N N . PHE B 1 61 ? -5.113 -3.742 -9.945 1 94.69 61 PHE B N 1
ATOM 1215 C CA . PHE B 1 61 ? -4.09 -2.984 -10.648 1 94.69 61 PHE B CA 1
ATOM 1216 C C . PHE B 1 61 ? -4.719 -1.89 -11.5 1 94.69 61 PHE B C 1
ATOM 1218 O O . PHE B 1 61 ? -4.25 -0.75 -11.508 1 94.69 61 PHE B O 1
ATOM 1225 N N . ASP B 1 62 ? -5.719 -2.27 -12.211 1 94.56 62 ASP B N 1
ATOM 1226 C CA . ASP B 1 62 ? -6.422 -1.29 -13.031 1 94.56 62 ASP B CA 1
ATOM 1227 C C . ASP B 1 62 ? -7.012 -0.173 -12.172 1 94.56 62 ASP B C 1
ATOM 1229 O O . ASP B 1 62 ? -7 0.994 -12.57 1 94.56 62 ASP B O 1
ATOM 1233 N N . PHE B 1 63 ? -7.527 -0.546 -11.109 1 95.94 63 PHE B N 1
ATOM 1234 C CA . PHE B 1 63 ? -8.078 0.449 -10.195 1 95.94 63 PHE B CA 1
ATOM 1235 C C . PHE B 1 63 ? -6.988 1.396 -9.711 1 95.94 63 PHE B C 1
ATOM 1237 O O . PHE B 1 63 ? -7.188 2.613 -9.672 1 95.94 63 PHE B O 1
ATOM 1244 N N . ALA B 1 64 ? -5.844 0.832 -9.32 1 96.56 64 ALA B N 1
ATOM 1245 C CA . ALA B 1 64 ? -4.711 1.64 -8.875 1 96.56 64 ALA B CA 1
ATOM 1246 C C . ALA B 1 64 ? -4.266 2.611 -9.961 1 96.56 64 ALA B C 1
ATOM 1248 O O . ALA B 1 64 ? -4.023 3.789 -9.688 1 96.56 64 ALA B O 1
ATOM 1249 N N . ARG B 1 65 ? -4.258 2.09 -11.102 1 95 65 ARG B N 1
ATOM 1250 C CA . ARG B 1 65 ? -3.875 2.926 -12.234 1 95 65 ARG B CA 1
ATOM 1251 C C . ARG B 1 65 ? -4.816 4.113 -12.383 1 95 65 ARG B C 1
ATOM 1253 O O . ARG B 1 65 ? -4.371 5.254 -12.516 1 95 65 ARG B O 1
ATOM 1260 N N . ASP B 1 66 ? -6.059 3.861 -12.391 1 94.31 66 ASP B N 1
ATOM 1261 C CA . ASP B 1 66 ? -7.055 4.918 -12.516 1 94.31 66 ASP B CA 1
ATOM 1262 C C . ASP B 1 66 ? -7 5.875 -11.328 1 94.31 66 ASP B C 1
ATOM 1264 O O . ASP B 1 66 ? -7.086 7.094 -11.5 1 94.31 66 ASP B O 1
ATOM 1268 N N . TYR B 1 67 ? -6.895 5.352 -10.195 1 94.19 67 TYR B N 1
ATOM 1269 C CA . TYR B 1 67 ? -6.859 6.141 -8.969 1 94.19 67 TYR B CA 1
ATOM 1270 C C . TYR B 1 67 ? -5.68 7.105 -8.977 1 94.19 67 TYR B C 1
ATOM 1272 O O . TYR B 1 67 ? -5.852 8.305 -8.75 1 94.19 67 TYR B O 1
ATOM 1280 N N . PHE B 1 68 ? -4.531 6.621 -9.203 1 94.69 68 PHE B N 1
ATOM 1281 C CA . PHE B 1 68 ? -3.336 7.457 -9.148 1 94.69 68 PHE B CA 1
ATOM 1282 C C . PHE B 1 68 ? -3.219 8.312 -10.406 1 94.69 68 PHE B C 1
ATOM 1284 O O . PHE B 1 68 ? -2.553 9.352 -10.391 1 94.69 68 PHE B O 1
ATOM 1291 N N . GLY B 1 69 ? -3.809 7.824 -11.422 1 92.56 69 GLY B N 1
ATOM 1292 C CA . GLY B 1 69 ? -3.795 8.57 -12.672 1 92.56 69 GLY B CA 1
ATOM 1293 C C . GLY B 1 69 ? -4.754 9.742 -12.672 1 92.56 69 GLY B C 1
ATOM 1294 O O . GLY B 1 69 ? -4.648 10.641 -13.516 1 92.56 69 GLY B O 1
ATOM 1295 N N . ALA B 1 70 ? -5.75 9.609 -11.844 1 85.62 70 ALA B N 1
ATOM 1296 C CA . ALA B 1 70 ? -6.805 10.625 -11.828 1 85.62 70 ALA B CA 1
ATOM 1297 C C . ALA B 1 70 ? -6.258 11.977 -11.383 1 85.62 70 ALA B C 1
ATOM 1299 O O . ALA B 1 70 ? -6.758 13.023 -11.805 1 85.62 70 ALA B O 1
ATOM 1300 N N . PHE B 1 71 ? -5.453 12.008 -10.305 1 67.12 71 PHE B N 1
ATOM 1301 C CA . PHE B 1 71 ? -5.035 13.305 -9.781 1 67.12 71 PHE B CA 1
ATOM 1302 C C . PHE B 1 71 ? -4.098 14.008 -10.758 1 67.12 71 PHE B C 1
ATOM 1304 O O . PHE B 1 71 ? -2.914 13.672 -10.836 1 67.12 71 PHE B O 1
ATOM 1311 N N . LYS B 1 72 ? -4.375 14.125 -11.992 1 56.47 72 LYS B N 1
ATOM 1312 C CA . LYS B 1 72 ? -3.633 15.086 -12.797 1 56.47 72 LYS B CA 1
ATOM 1313 C C . LYS B 1 72 ? -3.23 16.297 -11.969 1 56.47 72 LYS B C 1
ATOM 1315 O O . LYS B 1 72 ? -3.895 16.641 -10.984 1 56.47 72 LYS B O 1
ATOM 1320 N N . GLN B 1 73 ? -2.07 17 -12.367 1 50.88 73 GLN B N 1
ATOM 1321 C CA . GLN B 1 73 ? -1.414 18.219 -11.891 1 50.88 73 GLN B CA 1
ATOM 1322 C C . GLN B 1 73 ? -2.432 19.219 -11.344 1 50.88 73 GLN B C 1
ATOM 1324 O O . GLN B 1 73 ? -3.539 19.328 -11.875 1 50.88 73 GLN B O 1
ATOM 1329 N N . PRO B 1 74 ? -2.389 19.672 -10.094 1 45.62 74 PRO B N 1
ATOM 1330 C CA . PRO B 1 74 ? -3.08 20.938 -9.828 1 45.62 74 PRO B CA 1
ATOM 1331 C C . PRO B 1 74 ? -3.189 21.812 -11.07 1 45.62 74 PRO B C 1
ATOM 1333 O O . PRO B 1 74 ? -2.322 21.766 -11.945 1 45.62 74 PRO B O 1
ATOM 1336 N N . ALA B 1 75 ? -4.262 22.266 -11.523 1 39.44 75 ALA B N 1
ATOM 1337 C CA . ALA B 1 75 ? -4.434 23.422 -12.414 1 39.44 75 ALA B CA 1
ATOM 1338 C C . ALA B 1 75 ? -3.34 24.453 -12.188 1 39.44 75 ALA B C 1
ATOM 1340 O O . ALA B 1 75 ? -2.924 24.688 -11.047 1 39.44 75 ALA B O 1
ATOM 1341 N N . GLU B 1 76 ? -2.248 24.75 -12.875 1 39.97 76 GLU B N 1
ATOM 1342 C CA . GLU B 1 76 ? -1.748 26.125 -12.93 1 39.97 76 GLU B CA 1
ATOM 1343 C C . GLU B 1 76 ? -2.805 27.109 -12.461 1 39.97 76 GLU B C 1
ATOM 1345 O O . GLU B 1 76 ? -2.596 28.328 -12.531 1 39.97 76 GLU B O 1
ATOM 1350 N N . GLY B 1 77 ? -4.055 26.75 -12.57 1 37.28 77 GLY B N 1
ATOM 1351 C CA . GLY B 1 77 ? -5.051 27.812 -12.5 1 37.28 77 GLY B CA 1
ATOM 1352 C C . GLY B 1 77 ? -5.129 28.484 -11.141 1 37.28 77 GLY B C 1
ATOM 1353 O O . GLY B 1 77 ? -5.758 29.531 -10.992 1 37.28 77 GLY B O 1
ATOM 1354 N N . GLN B 1 78 ? -5.191 27.641 -10.031 1 39.44 78 GLN B N 1
ATOM 1355 C CA . GLN B 1 78 ? -5.676 28.516 -8.977 1 39.44 78 GLN B CA 1
ATOM 1356 C C . GLN B 1 78 ? -4.547 29.391 -8.43 1 39.44 78 GLN B C 1
ATOM 1358 O O . GLN B 1 78 ? -3.717 28.922 -7.648 1 39.44 78 GLN B O 1
ATOM 1363 N N . GLU B 1 79 ? -3.543 29.844 -9.312 1 41.44 79 GLU B N 1
ATOM 1364 C CA . GLU B 1 79 ? -2.875 31.094 -8.969 1 41.44 79 GLU B CA 1
ATOM 1365 C C . GLU B 1 79 ? -3.709 31.922 -7.988 1 41.44 79 GLU B C 1
ATOM 1367 O O . GLU B 1 79 ? -4.879 32.219 -8.25 1 41.44 79 GLU B O 1
ATOM 1372 N N . ALA B 1 80 ? -3.639 31.625 -6.688 1 42.97 80 ALA B N 1
ATOM 1373 C CA . ALA B 1 80 ? -4.129 32.562 -5.68 1 42.97 80 ALA B CA 1
ATOM 1374 C C . ALA B 1 80 ? -4.156 34 -6.227 1 42.97 80 ALA B C 1
ATOM 1376 O O . ALA B 1 80 ? -3.105 34.594 -6.5 1 42.97 80 ALA B O 1
ATOM 1377 N N . SER B 1 81 ? -5.031 34.344 -7.168 1 43.06 81 SER B N 1
ATOM 1378 C CA . SER B 1 81 ? -5.297 35.75 -7.406 1 43.06 81 SER B CA 1
ATOM 1379 C C . SER B 1 81 ? -5.27 36.562 -6.102 1 43.06 81 SER B C 1
ATOM 1381 O O . SER B 1 81 ? -6.121 36.344 -5.234 1 43.06 81 SER B O 1
ATOM 1383 N N . ALA B 1 82 ? -4.086 36.656 -5.461 1 45.5 82 ALA B N 1
ATOM 1384 C CA . ALA B 1 82 ? -3.975 37.656 -4.414 1 45.5 82 ALA B CA 1
ATOM 1385 C C . ALA B 1 82 ? -4.863 38.875 -4.719 1 45.5 82 ALA B C 1
ATOM 1387 O O . ALA B 1 82 ? -4.98 39.281 -5.875 1 45.5 82 ALA B O 1
ATOM 1388 N N . PRO B 1 83 ? -5.922 39.094 -3.973 1 43.84 83 PRO B N 1
ATOM 1389 C CA . PRO B 1 83 ? -6.621 40.375 -4.156 1 43.84 83 PRO B CA 1
ATOM 1390 C C . PRO B 1 83 ? -5.672 41.562 -4.273 1 43.84 83 PRO B C 1
ATOM 1392 O O . PRO B 1 83 ? -4.609 41.562 -3.646 1 43.84 83 PRO B O 1
ATOM 1395 N N . GLY B 1 84 ? -5.242 41.906 -5.488 1 42.06 84 GLY B N 1
ATOM 1396 C CA . GLY B 1 84 ? -4.629 43.219 -5.707 1 42.06 84 GLY B CA 1
ATOM 1397 C C . GLY B 1 84 ? -5.156 44.281 -4.773 1 42.06 84 GLY B C 1
ATOM 1398 O O . GLY B 1 84 ? -6.367 44.406 -4.594 1 42.06 84 GLY B O 1
ATOM 1399 N N . SER B 1 85 ? -4.57 44.469 -3.596 1 45.03 85 SER B N 1
ATOM 1400 C CA . SER B 1 85 ? -4.777 45.688 -2.809 1 45.03 85 SER B CA 1
ATOM 1401 C C . SER B 1 85 ? -4.949 46.906 -3.709 1 45.03 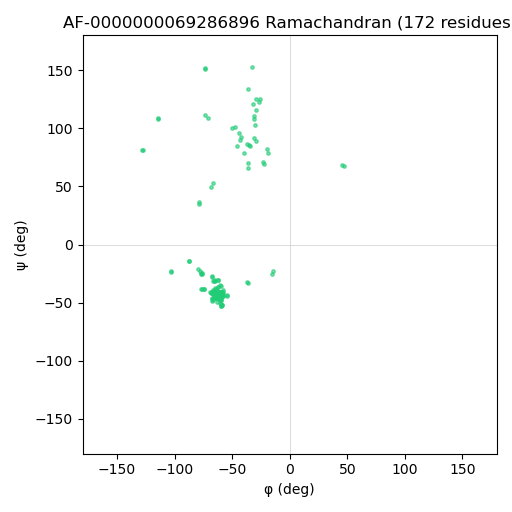85 SER B C 1
ATOM 1403 O O . SER B 1 85 ? -4.105 47.188 -4.57 1 45.03 85 SER B O 1
ATOM 1405 N N . SER B 1 86 ? -6.273 47.156 -4.199 1 42.84 86 SER B N 1
ATOM 1406 C CA . SER B 1 86 ? -6.613 48.531 -4.641 1 42.84 86 SER B CA 1
ATOM 1407 C C . SER B 1 86 ? -5.957 49.562 -3.754 1 42.84 86 SER B C 1
ATOM 1409 O O . SER B 1 86 ? -6.191 49.594 -2.543 1 42.84 86 SER B O 1
ATOM 1411 N N . SER B 1 87 ? -4.754 49.906 -4.059 1 42.44 87 SER B N 1
ATOM 1412 C CA . SER B 1 87 ? -4.305 51.219 -3.605 1 42.44 87 SER B CA 1
ATOM 1413 C C . SER B 1 87 ? -5.359 52.312 -3.873 1 42.44 87 SER B C 1
ATOM 1415 O O . SER B 1 87 ? -5.734 52.531 -5.023 1 42.44 87 SER B O 1
ATOM 1417 N N . SER B 1 88 ? -6.367 52.469 -2.895 1 28.56 88 SER B N 1
ATOM 1418 C CA . SER B 1 88 ? -6.695 53.875 -2.781 1 28.56 88 SER B CA 1
ATOM 1419 C C . SER B 1 88 ? -5.48 54.688 -2.348 1 28.56 88 SER B C 1
ATOM 1421 O O . SER B 1 88 ? -4.664 54.219 -1.552 1 28.56 88 SER B O 1
#

Secondary structure (DSSP, 8-state):
-HHHHHHHHHHS-HHHHHHHHHHHHHHHHHHHHHHHH-HHHHHHHHHHHHHHHHH--S-HHHHHHHHHHH-----TT-----------/-HHHHHHHHHHS-HHHHHHHHHHHHHHHHHHHHHHHH-HHHHHHHHHHHHHHHHH--S-HHHHHHHHHHH-----TT-----------

pLDDT: mean 80.29, std 20.85, range [28.56, 97.81]

Radius of gyration: 24.31 Å; Cα contacts (8 Å, |Δi|>4): 49; chains: 2; bounding box: 30×91×69 Å

Foldseek 3Di:
DVVVVVVVVVPPPPVNVVVVVVVVVVVVVVVVVVCVVPVVVVVVVVVLVVVCVVVVDPDSVVSVCCVVVVPDDPPVPVPVPPPPPPPD/DVVVVVVVVVPPDPVNVVVVVVVVVVVVVVVVVVCVVPVVVVVVVVVLVVVCVVVVDPDSVVSVCCVVVVPPDPPPPVPVPPPPPPPD

Organism: Polarella glacialis (NCBI:txid89957)

InterPro domains:
  IPR003117 cAMP-dependent protein kinase regulatory subunit, dimerization-anchoring domain [PF02197] (40-68)
  IPR047501 Ciliogenesis-associated TTC17-interacting protein, dimerization/docking domain [cd22973] (33-72)

Sequence (176 aa):
PAELLQGLTMLKDPEQQEKLELREEELRQEHTTYLEQHPELRQVLNDFMSSVLLHRPEQAFDFARDYFGAFKQPAEGQEASAPGSSSSPAELLQGLTMLKDPEQQEKLELREEELRQEHTTYLEQHPELRQVLNDFMSSVLLHRPEQAFDFARDYFGAFKQPAEGQEASAPGSSSS

Solvent-accessible surface area (backbone atoms only — not comparable to full-atom values): 10385 Å² total; per-residue (Å²): 111,63,65,55,52,50,45,53,55,64,60,43,50,66,64,57,54,51,50,52,51,51,51,52,50,52,51,51,49,52,51,53,54,51,34,71,76,32,58,68,48,39,49,53,53,50,54,49,51,52,50,42,69,73,64,60,64,92,48,52,66,62,48,48,22,51,59,46,54,60,68,58,74,77,65,87,64,77,59,76,74,63,78,72,77,74,76,124,111,66,66,56,53,50,44,53,57,63,59,44,47,66,67,57,55,51,52,51,52,51,52,52,52,51,51,50,51,53,52,53,54,51,36,70,74,33,59,67,47,40,49,53,53,50,53,50,50,53,50,41,70,72,63,62,64,93,48,51,66,63,46,48,22,51,58,45,54,60,69,58,74,76,66,84,64,75,59,76,72,64,77,71,76,75,78,124